Protein AF-A0A2N2SWT1-F1 (afdb_monomer_lite)

Structure (mmCIF, N/CA/C/O backbone):
data_AF-A0A2N2SWT1-F1
#
_entry.id   AF-A0A2N2SWT1-F1
#
loop_
_atom_site.group_PDB
_atom_site.id
_atom_site.type_symbol
_atom_site.label_atom_id
_atom_site.label_alt_id
_atom_site.label_comp_id
_atom_site.label_asym_id
_atom_site.label_entity_id
_atom_site.label_seq_id
_atom_site.pdbx_PDB_ins_code
_atom_site.Cartn_x
_atom_site.Cartn_y
_atom_site.Cartn_z
_atom_site.occupancy
_atom_site.B_iso_or_equiv
_atom_site.auth_seq_id
_atom_site.auth_comp_id
_atom_site.auth_asym_id
_atom_site.auth_atom_id
_atom_site.pdbx_PDB_model_num
ATOM 1 N N . MET A 1 1 ? 31.826 -28.845 -38.897 1.00 57.88 1 MET A N 1
ATOM 2 C CA . MET A 1 1 ? 31.899 -27.446 -38.418 1.00 57.88 1 MET A CA 1
ATOM 3 C C . MET A 1 1 ? 30.513 -26.838 -38.175 1.00 57.88 1 MET A C 1
ATOM 5 O O . MET A 1 1 ? 30.311 -26.326 -37.088 1.00 57.88 1 MET A O 1
ATOM 9 N N . SER A 1 2 ? 29.519 -26.956 -39.070 1.00 66.56 2 SER A N 1
ATOM 10 C CA . SER A 1 2 ? 28.193 -26.315 -38.875 1.00 66.56 2 SER A CA 1
ATOM 11 C C . SER A 1 2 ? 27.397 -26.741 -37.629 1.00 66.56 2 SER A C 1
ATOM 13 O O . SER A 1 2 ? 26.719 -25.910 -37.036 1.00 66.56 2 SER A O 1
ATOM 15 N N . VAL A 1 3 ? 27.492 -28.002 -37.191 1.00 68.00 3 VAL A N 1
ATOM 16 C CA . VAL A 1 3 ? 26.699 -28.508 -36.048 1.00 68.00 3 VAL A CA 1
ATOM 17 C C . VAL A 1 3 ? 27.185 -27.937 -34.708 1.00 68.00 3 VAL A C 1
ATOM 19 O O . VAL A 1 3 ? 26.377 -27.636 -33.839 1.00 68.00 3 VAL A O 1
ATOM 22 N N . GLN A 1 4 ? 28.496 -27.709 -34.571 1.00 75.31 4 GLN A N 1
ATOM 23 C CA . GLN A 1 4 ? 29.117 -27.165 -33.354 1.00 75.31 4 GLN A CA 1
ATOM 24 C C . GLN A 1 4 ? 28.754 -25.692 -33.128 1.00 75.31 4 GLN A C 1
ATOM 26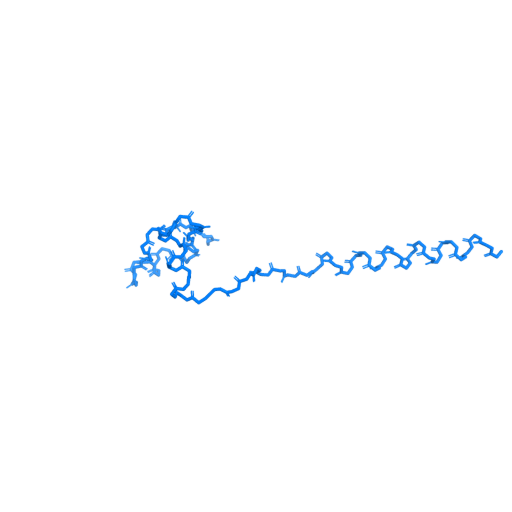 O O . GLN A 1 4 ? 28.543 -25.260 -31.995 1.00 75.31 4 GLN A O 1
ATOM 31 N N . HIS A 1 5 ? 28.637 -24.922 -34.214 1.00 74.31 5 HIS A N 1
ATOM 32 C CA . HIS A 1 5 ? 28.180 -23.536 -34.146 1.00 74.31 5 HIS A CA 1
ATOM 33 C C . HIS A 1 5 ? 26.691 -23.449 -33.788 1.00 74.31 5 HIS A C 1
ATOM 35 O O . HIS A 1 5 ? 26.321 -22.598 -32.984 1.00 74.31 5 HIS A O 1
ATOM 41 N N . LEU A 1 6 ? 25.852 -24.365 -34.298 1.00 72.62 6 LEU A N 1
ATOM 42 C CA . LEU A 1 6 ? 24.438 -24.451 -33.906 1.00 72.62 6 LEU A CA 1
ATOM 43 C C . LEU A 1 6 ? 24.271 -24.780 -32.417 1.00 72.62 6 LEU A C 1
ATOM 45 O O . LEU A 1 6 ? 23.474 -24.141 -31.736 1.00 72.62 6 LEU A O 1
ATOM 49 N N . THR A 1 7 ? 25.039 -25.739 -31.893 1.00 76.75 7 THR A N 1
ATOM 50 C CA . THR A 1 7 ? 24.976 -26.104 -30.469 1.00 76.75 7 THR A CA 1
ATOM 51 C C . THR A 1 7 ? 25.466 -24.976 -29.564 1.00 76.75 7 THR A C 1
ATOM 53 O O . THR A 1 7 ? 24.859 -24.716 -28.528 1.00 76.75 7 THR A O 1
ATOM 56 N N . ALA A 1 8 ? 26.527 -24.267 -29.964 1.00 78.50 8 ALA A N 1
ATOM 57 C CA . ALA A 1 8 ? 27.039 -23.125 -29.210 1.00 78.50 8 ALA A CA 1
ATOM 58 C C . ALA A 1 8 ? 26.046 -21.951 -29.210 1.00 78.50 8 ALA A C 1
ATOM 60 O O . ALA A 1 8 ? 25.822 -21.339 -28.168 1.00 78.50 8 ALA A O 1
ATOM 61 N N . ALA A 1 9 ? 25.399 -21.676 -30.347 1.00 82.06 9 ALA A N 1
ATOM 62 C CA . ALA A 1 9 ? 24.367 -20.648 -30.448 1.00 82.06 9 ALA A CA 1
ATOM 63 C C . ALA A 1 9 ? 23.129 -20.981 -29.598 1.00 82.06 9 ALA A C 1
ATOM 65 O O . ALA A 1 9 ? 22.616 -20.109 -28.902 1.00 82.06 9 ALA A O 1
ATOM 66 N N . ALA A 1 10 ? 22.682 -22.242 -29.594 1.00 83.00 10 ALA A N 1
ATOM 67 C CA . ALA A 1 10 ? 21.560 -22.685 -28.766 1.00 83.00 10 ALA A CA 1
ATOM 68 C C . ALA A 1 10 ? 21.866 -22.577 -27.261 1.00 83.00 10 ALA A C 1
ATOM 70 O O . ALA A 1 10 ? 21.029 -22.103 -26.495 1.00 83.00 10 ALA A O 1
ATOM 71 N N . ALA A 1 11 ? 23.079 -22.953 -26.840 1.00 83.56 11 ALA A N 1
ATOM 72 C CA . ALA A 1 11 ? 23.513 -22.807 -25.452 1.00 83.56 11 ALA A CA 1
ATOM 73 C C . ALA A 1 11 ? 23.591 -21.329 -25.030 1.00 83.56 11 ALA A C 1
ATOM 75 O O . ALA A 1 11 ? 23.102 -20.967 -23.963 1.00 83.56 11 ALA A O 1
ATOM 76 N N . ALA A 1 12 ? 24.141 -20.461 -25.885 1.00 84.19 12 ALA A N 1
ATOM 77 C CA . ALA A 1 12 ? 24.197 -19.023 -25.631 1.00 84.19 12 ALA A CA 1
ATOM 78 C C . ALA A 1 12 ? 22.796 -18.395 -25.535 1.00 84.19 12 ALA A C 1
ATOM 80 O O . ALA A 1 12 ? 22.546 -17.598 -24.634 1.00 84.19 12 ALA A O 1
ATOM 81 N N . ALA A 1 13 ? 21.865 -18.788 -26.410 1.00 83.00 13 ALA A N 1
ATOM 82 C CA . ALA A 1 13 ? 20.479 -18.329 -26.360 1.00 83.00 13 ALA A CA 1
ATOM 83 C C . ALA A 1 13 ? 19.772 -18.766 -25.066 1.00 83.00 13 ALA A C 1
ATOM 85 O O . ALA A 1 13 ? 19.081 -17.960 -24.446 1.00 83.00 13 ALA A O 1
ATOM 86 N N . LEU A 1 14 ? 19.989 -20.009 -24.620 1.00 82.25 14 LEU A N 1
ATOM 87 C CA . LEU A 1 14 ? 19.419 -20.519 -23.372 1.00 82.25 14 LEU A CA 1
ATOM 88 C C . LEU A 1 14 ? 19.965 -19.773 -22.146 1.00 82.25 14 LEU A C 1
ATOM 90 O O . LEU A 1 14 ? 19.199 -19.416 -21.252 1.00 82.25 14 LEU A O 1
ATOM 94 N N . ILE A 1 15 ? 21.269 -19.483 -22.125 1.00 82.12 15 ILE A N 1
ATOM 95 C CA . ILE A 1 15 ? 21.900 -18.683 -21.067 1.00 82.12 15 ILE A CA 1
ATOM 96 C C . ILE A 1 15 ? 21.314 -17.266 -21.047 1.00 82.12 15 ILE A C 1
ATOM 98 O O . ILE A 1 15 ? 20.899 -16.802 -19.990 1.00 82.12 15 ILE A O 1
ATOM 102 N N . LEU A 1 16 ? 21.213 -16.600 -22.203 1.00 79.19 16 LEU A N 1
ATOM 103 C CA . LEU A 1 16 ? 20.658 -15.244 -22.297 1.00 79.19 16 LEU A CA 1
ATOM 104 C C . LEU A 1 16 ? 19.195 -15.175 -21.838 1.00 79.19 16 LEU A C 1
ATOM 106 O O . LEU A 1 16 ? 18.825 -14.239 -21.135 1.00 79.19 16 LEU A O 1
ATOM 110 N N . LEU A 1 17 ? 18.379 -16.179 -22.173 1.00 76.12 17 LEU A N 1
ATOM 111 C CA . LEU A 1 17 ? 16.971 -16.233 -21.768 1.00 76.12 17 LEU A CA 1
ATOM 112 C C . LEU A 1 17 ? 16.795 -16.486 -20.260 1.00 76.12 17 LEU A C 1
ATOM 114 O O . LEU A 1 17 ? 15.827 -16.024 -19.661 1.00 76.12 17 LEU A O 1
ATOM 118 N N . SER A 1 18 ? 17.747 -17.182 -19.632 1.00 73.75 18 SER A N 1
ATOM 119 C CA . SER A 1 18 ? 17.699 -17.519 -18.202 1.00 73.75 18 SER A CA 1
ATOM 120 C C . SER A 1 18 ? 17.984 -16.316 -17.292 1.00 73.75 18 SER A C 1
ATOM 122 O O . SER A 1 18 ? 17.553 -16.299 -16.143 1.00 73.75 18 SER A O 1
ATOM 124 N N . ILE A 1 19 ? 18.683 -15.292 -17.795 1.00 67.56 19 ILE A N 1
ATOM 125 C CA . ILE A 1 19 ? 19.088 -14.114 -17.007 1.00 67.56 19 ILE A CA 1
ATOM 126 C C . ILE A 1 19 ? 17.893 -13.188 -16.713 1.00 67.56 19 ILE A C 1
ATOM 128 O O . ILE A 1 19 ? 17.843 -12.578 -15.647 1.00 67.56 19 ILE A O 1
ATOM 132 N N . SER A 1 20 ? 16.894 -13.124 -17.601 1.00 63.97 20 SER A N 1
ATOM 133 C CA . SER A 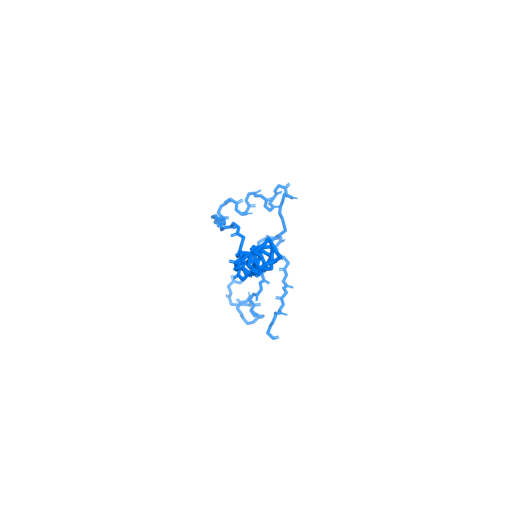1 20 ? 15.684 -12.311 -17.391 1.00 63.97 20 SER A CA 1
ATOM 134 C C . SER A 1 20 ? 14.728 -12.876 -16.335 1.00 63.97 20 SER A C 1
ATOM 136 O O . SER A 1 20 ? 13.898 -12.138 -15.822 1.00 63.97 20 SER A O 1
ATOM 138 N N . ALA A 1 21 ? 14.838 -14.158 -15.974 1.00 62.41 21 ALA A N 1
ATOM 139 C CA . ALA A 1 21 ? 13.933 -14.786 -15.008 1.00 62.41 21 ALA A CA 1
ATOM 140 C C . ALA A 1 21 ? 14.210 -14.384 -13.545 1.00 62.41 21 ALA A C 1
ATOM 142 O O . ALA A 1 21 ? 13.368 -14.607 -12.679 1.00 62.41 21 ALA A O 1
ATOM 143 N N . CYS A 1 22 ? 15.371 -13.786 -13.264 1.00 65.12 22 CYS A N 1
ATOM 144 C CA . CYS A 1 22 ? 15.773 -13.381 -11.915 1.00 65.12 22 CYS A CA 1
ATOM 145 C C . CYS A 1 22 ? 15.556 -11.886 -11.629 1.00 65.12 22 CYS A C 1
ATOM 147 O O . CYS A 1 22 ? 16.026 -11.397 -10.602 1.00 65.12 22 CYS A O 1
ATOM 149 N N . SER A 1 23 ? 14.897 -11.130 -12.516 1.00 68.50 23 SER A N 1
ATOM 150 C CA . SER A 1 23 ? 14.597 -9.726 -12.232 1.00 68.50 23 SER A CA 1
ATOM 151 C C . SER A 1 23 ? 13.478 -9.634 -11.196 1.00 68.50 23 SER A C 1
ATOM 153 O O . SER A 1 23 ? 12.321 -9.921 -11.503 1.00 68.50 23 SER A O 1
ATOM 155 N N . SER A 1 24 ? 13.820 -9.220 -9.977 1.00 67.88 24 SER A N 1
ATOM 156 C CA . SER A 1 24 ? 12.848 -8.819 -8.961 1.00 67.88 24 SER A CA 1
ATOM 157 C C . SER A 1 24 ? 12.179 -7.516 -9.401 1.00 67.88 24 SER A C 1
ATOM 159 O O . SER A 1 24 ? 12.631 -6.430 -9.040 1.00 67.88 24 SER A O 1
ATOM 161 N N . ASP A 1 25 ? 11.144 -7.608 -10.232 1.00 73.62 25 ASP A N 1
ATOM 162 C CA . ASP A 1 25 ? 10.285 -6.462 -10.504 1.00 73.62 25 ASP A CA 1
ATOM 163 C C . ASP A 1 25 ? 9.387 -6.242 -9.284 1.00 73.62 25 ASP A C 1
ATOM 165 O O . ASP A 1 25 ? 8.374 -6.915 -9.099 1.00 73.62 25 ASP A O 1
ATOM 169 N N . SER A 1 26 ? 9.794 -5.324 -8.407 1.00 74.06 26 SER A N 1
ATOM 170 C CA . SER A 1 26 ? 8.986 -4.889 -7.260 1.00 74.06 26 SER A CA 1
ATOM 171 C C . SER A 1 26 ? 7.787 -4.026 -7.680 1.00 74.06 26 SER A C 1
ATOM 173 O O . SER A 1 26 ? 7.067 -3.522 -6.818 1.00 74.06 26 SER A O 1
ATOM 175 N N . GLY A 1 27 ? 7.570 -3.844 -8.988 1.00 81.00 27 GLY A N 1
ATOM 176 C CA . GLY A 1 27 ? 6.545 -2.980 -9.541 1.00 81.00 27 GLY A CA 1
ATOM 177 C C . GLY A 1 27 ? 6.890 -1.497 -9.408 1.00 81.00 27 GLY A C 1
ATOM 178 O O . GLY A 1 27 ? 7.952 -1.099 -8.922 1.00 81.00 27 GLY A O 1
ATOM 179 N N . ALA A 1 28 ? 5.968 -0.652 -9.867 1.00 85.12 28 ALA A N 1
ATOM 180 C CA . ALA A 1 28 ? 6.115 0.794 -9.789 1.00 85.12 28 ALA A CA 1
ATOM 181 C C . ALA A 1 28 ? 5.884 1.302 -8.356 1.00 85.12 28 ALA A C 1
ATOM 183 O O . ALA A 1 28 ? 4.837 1.053 -7.756 1.00 85.12 28 ALA A O 1
ATOM 184 N N . THR A 1 29 ? 6.828 2.085 -7.832 1.00 92.06 29 THR A N 1
ATOM 185 C CA . THR A 1 29 ? 6.649 2.811 -6.569 1.00 92.06 29 THR A CA 1
ATOM 186 C C . THR A 1 29 ? 5.817 4.066 -6.806 1.00 92.06 29 THR A C 1
ATOM 188 O O . THR A 1 29 ? 6.199 4.930 -7.595 1.00 92.06 29 THR A O 1
ATOM 191 N N . LEU A 1 30 ? 4.700 4.192 -6.092 1.00 93.94 30 LEU A N 1
ATOM 192 C CA . LEU A 1 30 ? 3.839 5.374 -6.124 1.00 93.94 30 LEU A CA 1
ATOM 193 C C . LEU A 1 30 ? 4.109 6.279 -4.920 1.00 93.94 30 LEU A C 1
ATOM 195 O O . LEU A 1 30 ? 4.456 5.810 -3.835 1.00 93.94 30 LEU A O 1
ATOM 199 N N . THR A 1 31 ? 3.908 7.585 -5.095 1.00 96.19 31 THR A N 1
ATOM 200 C CA . THR A 1 31 ? 3.857 8.503 -3.954 1.00 96.19 31 THR A CA 1
ATOM 201 C C . THR A 1 31 ? 2.564 8.276 -3.166 1.00 96.19 31 THR A C 1
ATOM 203 O O . THR A 1 31 ? 1.558 7.828 -3.720 1.00 96.19 31 THR A O 1
ATOM 206 N N . ALA A 1 32 ? 2.556 8.594 -1.869 1.00 94.00 32 ALA A N 1
ATOM 207 C CA . ALA A 1 32 ? 1.357 8.418 -1.047 1.00 94.00 32 ALA A CA 1
ATOM 208 C C . ALA A 1 32 ? 0.131 9.206 -1.572 1.00 94.00 32 ALA A C 1
ATOM 210 O O . ALA A 1 32 ? -0.950 8.615 -1.630 1.00 94.00 32 ALA A O 1
ATOM 211 N N . PRO A 1 33 ? 0.257 10.479 -2.012 1.00 95.19 33 PRO A N 1
ATOM 212 C CA . PRO A 1 33 ? -0.863 11.199 -2.621 1.00 95.19 33 PRO A CA 1
ATOM 213 C C . PRO A 1 33 ? -1.394 10.538 -3.898 1.00 95.19 33 PRO A C 1
ATOM 215 O O . PRO A 1 33 ? -2.609 10.419 -4.052 1.00 95.19 33 PRO A O 1
ATOM 218 N N . ASP A 1 34 ? -0.510 10.066 -4.782 1.00 96.06 34 ASP A N 1
ATOM 219 C CA . ASP A 1 34 ? -0.923 9.437 -6.042 1.00 96.06 34 ASP A CA 1
ATOM 220 C C . ASP A 1 34 ? -1.620 8.097 -5.801 1.00 96.06 34 ASP A C 1
ATOM 222 O O . ASP A 1 34 ? -2.637 7.803 -6.430 1.00 96.06 34 ASP A O 1
ATOM 226 N N . ALA A 1 35 ? -1.097 7.296 -4.868 1.00 95.00 35 ALA A N 1
ATOM 227 C CA . ALA A 1 35 ? -1.701 6.027 -4.483 1.00 95.00 35 ALA A CA 1
ATOM 228 C C . ALA A 1 35 ? -3.097 6.239 -3.882 1.00 95.00 35 ALA A C 1
ATOM 230 O O . ALA A 1 35 ? -4.045 5.546 -4.245 1.00 95.00 35 ALA A O 1
ATOM 231 N N . HIS A 1 36 ? -3.243 7.239 -3.009 1.00 94.75 36 HIS A N 1
ATOM 232 C CA . HIS A 1 36 ? -4.530 7.594 -2.420 1.00 94.75 36 HIS A CA 1
ATOM 233 C C . HIS A 1 36 ? -5.536 8.065 -3.480 1.00 94.75 36 HIS A C 1
ATOM 235 O O . HIS A 1 36 ? -6.665 7.583 -3.505 1.00 94.75 36 HIS A O 1
ATOM 241 N N . ALA A 1 37 ? -5.130 8.950 -4.396 1.00 95.19 37 ALA A N 1
ATOM 242 C CA . ALA A 1 37 ? -6.004 9.444 -5.460 1.00 95.19 37 ALA A CA 1
ATOM 243 C C . ALA A 1 37 ? -6.486 8.318 -6.389 1.00 95.19 37 ALA A C 1
ATOM 245 O O . ALA A 1 37 ? -7.667 8.246 -6.726 1.00 95.19 37 ALA A O 1
ATOM 246 N N . GLN A 1 38 ? -5.590 7.408 -6.773 1.00 95.50 38 GLN A N 1
ATOM 247 C CA . GLN A 1 38 ? -5.937 6.259 -7.609 1.00 95.50 38 GLN A CA 1
ATOM 248 C C . GLN A 1 38 ? -6.815 5.237 -6.873 1.00 95.50 38 GLN A C 1
ATOM 250 O O . GLN A 1 38 ? -7.708 4.660 -7.494 1.00 95.50 38 GLN A O 1
ATOM 255 N N . ALA A 1 39 ? -6.610 5.037 -5.566 1.00 95.00 39 ALA A N 1
ATOM 256 C CA . ALA A 1 39 ? -7.466 4.179 -4.747 1.00 95.00 39 ALA A CA 1
ATOM 257 C C . ALA A 1 39 ? -8.892 4.744 -4.662 1.00 95.00 39 ALA A C 1
ATOM 259 O O . ALA A 1 39 ? -9.854 4.028 -4.925 1.00 95.00 39 ALA A O 1
ATOM 260 N N . GLN A 1 40 ? -9.024 6.049 -4.401 1.00 94.31 40 GLN A N 1
ATOM 261 C CA . GLN A 1 40 ? -10.315 6.749 -4.379 1.00 94.31 40 GLN A CA 1
ATOM 262 C C . GLN A 1 40 ? -11.024 6.716 -5.742 1.00 94.31 40 GLN A C 1
ATOM 264 O O . GLN A 1 40 ? -12.248 6.636 -5.811 1.00 94.31 40 GLN A O 1
ATOM 269 N N . ALA A 1 41 ? -10.262 6.733 -6.838 1.00 95.75 41 ALA A N 1
ATOM 270 C CA . ALA A 1 41 ? -10.797 6.577 -8.188 1.00 95.75 41 ALA A CA 1
ATOM 271 C C . ALA A 1 41 ? -11.192 5.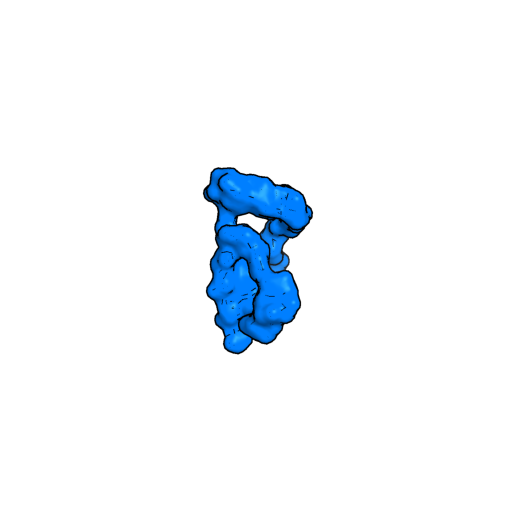126 -8.538 1.00 95.75 41 ALA A C 1
ATOM 273 O O . ALA A 1 41 ? -11.704 4.887 -9.632 1.00 95.75 41 ALA A O 1
ATOM 274 N N . GLY A 1 42 ? -10.926 4.150 -7.661 1.00 95.06 42 GLY A N 1
ATOM 275 C CA . GLY A 1 42 ? -11.138 2.725 -7.929 1.00 95.06 42 GLY A CA 1
ATOM 276 C C . GLY A 1 42 ? -10.181 2.139 -8.974 1.00 95.06 42 GLY A C 1
ATOM 277 O O . GLY A 1 42 ? -10.421 1.048 -9.484 1.00 95.06 42 GLY A O 1
ATOM 278 N N . ALA A 1 43 ? -9.106 2.858 -9.312 1.00 95.94 43 ALA A N 1
ATOM 279 C CA . ALA A 1 43 ? -8.118 2.443 -10.306 1.00 95.94 43 ALA A CA 1
ATOM 280 C C . ALA A 1 43 ? -7.064 1.485 -9.730 1.00 95.94 43 ALA A C 1
ATOM 282 O O . ALA A 1 43 ? -6.414 0.761 -10.483 1.00 95.94 43 ALA A O 1
ATOM 283 N N . LEU A 1 44 ? -6.898 1.464 -8.403 1.00 94.06 44 LEU A N 1
ATOM 284 C CA . LEU A 1 44 ? -6.039 0.511 -7.705 1.00 94.06 44 LEU A CA 1
ATOM 285 C C . LEU A 1 44 ? -6.697 -0.011 -6.430 1.00 94.06 44 LEU A C 1
ATOM 287 O O . LEU A 1 44 ? -7.541 0.650 -5.832 1.00 94.06 44 LEU A O 1
ATOM 291 N N . THR A 1 45 ? -6.274 -1.199 -6.002 1.00 95.00 45 THR A N 1
ATOM 292 C CA . THR A 1 45 ? -6.609 -1.758 -4.686 1.00 95.00 45 THR A CA 1
ATOM 293 C C . THR A 1 45 ? -5.429 -1.551 -3.749 1.00 95.00 45 THR A C 1
ATOM 295 O O . THR A 1 45 ? -4.325 -2.013 -4.033 1.00 95.00 45 THR A O 1
ATOM 298 N N . LEU A 1 46 ? -5.656 -0.861 -2.634 1.00 95.31 46 LEU A N 1
ATOM 299 C CA . LEU A 1 46 ? -4.636 -0.655 -1.613 1.00 95.31 46 LEU A CA 1
ATOM 300 C C . LEU A 1 46 ? -4.641 -1.848 -0.647 1.00 95.31 46 LEU A C 1
ATOM 302 O O . LEU A 1 46 ? -5.687 -2.192 -0.101 1.00 95.31 46 LEU A O 1
ATOM 306 N N . ILE A 1 47 ? -3.488 -2.490 -0.444 1.00 95.25 47 ILE A N 1
ATOM 307 C CA . ILE A 1 47 ? -3.333 -3.633 0.468 1.00 95.25 47 ILE A CA 1
ATOM 308 C C . ILE A 1 47 ? -2.278 -3.279 1.518 1.00 95.25 47 ILE A C 1
ATOM 310 O O . ILE A 1 47 ? -1.123 -3.025 1.183 1.00 95.25 47 ILE A O 1
ATOM 314 N N . ASP A 1 48 ? -2.672 -3.270 2.787 1.00 95.56 48 ASP A N 1
ATOM 315 C CA . ASP A 1 48 ? -1.776 -3.124 3.928 1.00 95.56 48 ASP A CA 1
ATOM 316 C C . ASP A 1 48 ? -1.336 -4.524 4.387 1.00 95.56 48 ASP A C 1
ATOM 318 O O . ASP A 1 48 ? -2.154 -5.327 4.844 1.00 95.56 48 ASP A O 1
ATOM 322 N N . ILE A 1 49 ? -0.044 -4.820 4.216 1.00 95.38 49 ILE A N 1
ATOM 323 C CA . ILE A 1 49 ? 0.579 -6.114 4.549 1.00 95.38 49 ILE A CA 1
ATOM 324 C C . ILE A 1 49 ? 1.319 -6.102 5.894 1.00 95.38 49 ILE A C 1
ATOM 326 O O . ILE A 1 49 ? 2.099 -7.011 6.187 1.00 95.38 49 ILE A O 1
ATOM 330 N N . ARG A 1 50 ? 1.144 -5.041 6.695 1.00 95.88 50 ARG A N 1
ATOM 331 C CA . ARG A 1 50 ? 1.755 -4.949 8.026 1.00 95.88 50 ARG A CA 1
ATOM 332 C C . ARG A 1 50 ? 1.126 -5.955 8.988 1.00 95.88 50 ARG A C 1
ATOM 334 O O . ARG A 1 50 ? 0.128 -6.608 8.691 1.00 95.88 50 ARG A O 1
ATOM 341 N N . ARG A 1 51 ? 1.710 -6.081 10.178 1.00 96.75 51 ARG A N 1
ATOM 342 C CA . ARG A 1 51 ? 1.142 -6.934 11.222 1.00 96.75 51 ARG A CA 1
ATOM 343 C C . ARG A 1 51 ? -0.033 -6.249 11.942 1.00 96.75 51 ARG A C 1
ATOM 345 O O . ARG A 1 51 ? -0.065 -5.019 12.054 1.00 96.75 51 ARG 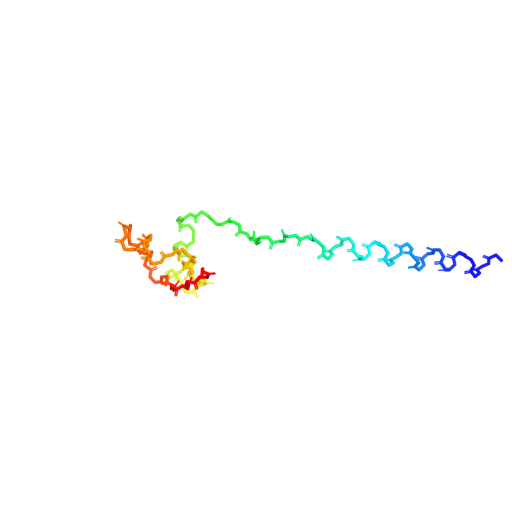A O 1
ATOM 352 N N . PRO A 1 52 ? -0.954 -7.021 12.552 1.00 96.88 52 PRO A N 1
ATOM 353 C CA . PRO A 1 52 ? -2.090 -6.461 13.289 1.00 96.88 52 PRO A CA 1
ATOM 354 C C . PRO A 1 52 ? -1.738 -5.566 14.491 1.00 96.88 52 PRO A C 1
ATOM 356 O O . PRO A 1 52 ? -2.546 -4.732 14.901 1.00 96.88 52 PRO A O 1
ATOM 359 N N . ASP A 1 53 ? -0.568 -5.722 15.117 1.00 96.94 53 ASP A N 1
ATOM 360 C CA . ASP A 1 53 ? -0.095 -4.799 16.157 1.00 96.94 53 ASP A CA 1
ATOM 361 C C . ASP A 1 53 ? 0.181 -3.399 15.609 1.00 96.94 53 ASP A C 1
ATOM 363 O O . ASP A 1 53 ? -0.188 -2.423 16.258 1.00 96.94 53 ASP A O 1
ATOM 367 N N . GLU A 1 54 ? 0.729 -3.297 14.402 1.00 97.56 54 GLU A N 1
ATOM 368 C CA . GLU A 1 54 ? 1.040 -2.023 13.751 1.00 97.56 54 GLU A CA 1
ATOM 369 C C . GLU A 1 54 ? -0.241 -1.280 13.348 1.00 97.56 54 GLU A C 1
ATOM 371 O O . GLU A 1 54 ? -0.379 -0.085 13.613 1.00 97.56 54 GLU A O 1
ATOM 376 N N . TRP A 1 55 ? -1.228 -1.997 12.797 1.00 96.75 55 TRP A N 1
ATOM 377 C CA . TRP A 1 55 ? -2.542 -1.431 12.467 1.00 96.75 55 TRP A CA 1
ATOM 378 C C . TRP A 1 55 ? -3.246 -0.847 13.687 1.00 96.75 55 TRP A C 1
ATOM 380 O O . TRP A 1 55 ? -3.818 0.237 13.616 1.00 96.75 55 TRP A O 1
ATOM 390 N N . ARG A 1 56 ? -3.182 -1.534 14.832 1.00 96.38 56 ARG A N 1
ATOM 391 C CA . ARG A 1 56 ? -3.785 -1.040 16.079 1.00 96.38 56 ARG A CA 1
ATOM 392 C C . ARG A 1 56 ? -3.075 0.193 16.630 1.00 96.38 56 ARG A C 1
ATOM 394 O O . ARG A 1 56 ? -3.708 0.982 17.320 1.00 96.38 56 ARG A O 1
ATOM 401 N N . GLN A 1 57 ? -1.781 0.346 16.354 1.00 97.50 57 GLN A N 1
ATOM 402 C CA . GLN A 1 57 ? -0.988 1.473 16.840 1.00 97.50 57 GLN A CA 1
ATOM 403 C C . GLN A 1 57 ? -1.215 2.742 16.017 1.00 97.50 57 GLN A C 1
ATOM 405 O O . GLN A 1 57 ? -1.356 3.817 16.592 1.00 97.50 57 GLN A O 1
ATOM 410 N N . THR A 1 58 ? -1.243 2.632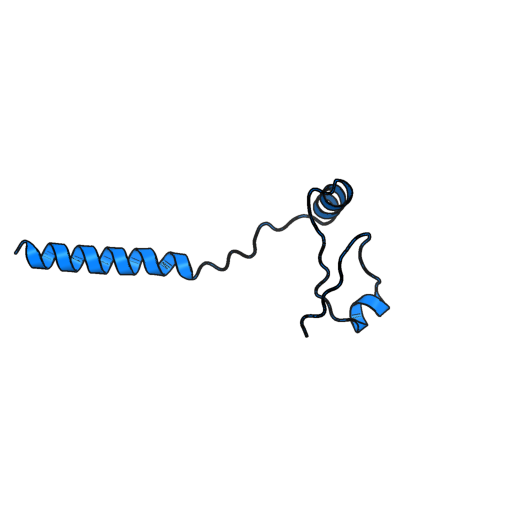 14.686 1.00 97.00 58 THR A N 1
ATOM 411 C CA . THR A 1 58 ? -1.257 3.809 13.796 1.00 97.00 58 THR A CA 1
ATOM 412 C C . THR A 1 58 ? -2.544 3.968 12.996 1.00 97.00 58 THR A C 1
ATOM 414 O O . THR A 1 58 ? -2.716 4.971 12.312 1.00 97.00 58 THR A O 1
ATOM 417 N N . GLY A 1 59 ? -3.421 2.968 13.021 1.00 96.25 59 GLY A N 1
ATOM 418 C CA . GLY A 1 59 ? -4.520 2.846 12.075 1.00 96.25 59 GLY A CA 1
ATOM 419 C C . GLY A 1 59 ? -4.073 2.300 10.716 1.00 96.25 59 GLY A C 1
ATOM 420 O O . GLY A 1 59 ? -2.903 1.962 10.491 1.00 96.25 59 GLY A O 1
ATOM 421 N N . VAL A 1 60 ? -5.048 2.218 9.815 1.00 96.50 60 VAL A N 1
ATOM 422 C CA . VAL A 1 60 ? -4.931 1.708 8.445 1.00 96.50 60 VAL A CA 1
ATOM 423 C C . VAL A 1 60 ? -5.432 2.791 7.490 1.00 96.50 60 VAL A C 1
ATOM 425 O O . VAL A 1 60 ? -6.328 3.559 7.845 1.00 96.50 60 VAL A O 1
ATOM 428 N N . ALA A 1 61 ? -4.833 2.879 6.300 1.00 95.12 61 ALA A N 1
ATOM 429 C CA . ALA A 1 61 ? -5.275 3.815 5.272 1.00 95.12 61 ALA A CA 1
ATOM 430 C C . ALA A 1 61 ? -6.737 3.551 4.873 1.00 95.12 61 ALA A C 1
ATOM 432 O O . ALA A 1 61 ? -7.209 2.412 4.907 1.00 95.12 61 ALA A O 1
ATOM 433 N N . GLN A 1 62 ? -7.452 4.610 4.494 1.00 92.62 62 GLN A N 1
ATOM 434 C CA . GLN A 1 62 ? -8.839 4.491 4.061 1.00 92.62 62 GLN A CA 1
ATOM 435 C C . GLN A 1 62 ? -8.944 3.557 2.846 1.00 92.62 62 GLN A C 1
ATOM 437 O O . GLN A 1 62 ? -8.098 3.600 1.954 1.00 92.62 62 GLN A O 1
ATOM 442 N N . ASP A 1 63 ? -9.970 2.704 2.850 1.00 89.50 63 ASP A N 1
ATOM 443 C CA . ASP A 1 63 ? -10.274 1.721 1.800 1.00 89.50 63 ASP A CA 1
ATOM 444 C C . ASP A 1 63 ? -9.182 0.657 1.558 1.00 89.50 63 ASP A C 1
ATOM 446 O O . ASP A 1 63 ? -9.275 -0.130 0.615 1.00 89.50 63 ASP A O 1
ATOM 450 N N . ALA A 1 64 ? -8.166 0.575 2.428 1.00 95.88 64 ALA A N 1
ATOM 451 C CA . ALA A 1 64 ? -7.137 -0.452 2.330 1.00 95.88 64 ALA A CA 1
ATOM 452 C C . ALA A 1 64 ? -7.618 -1.807 2.869 1.00 95.88 64 ALA A C 1
ATOM 454 O O . ALA A 1 64 ? -8.173 -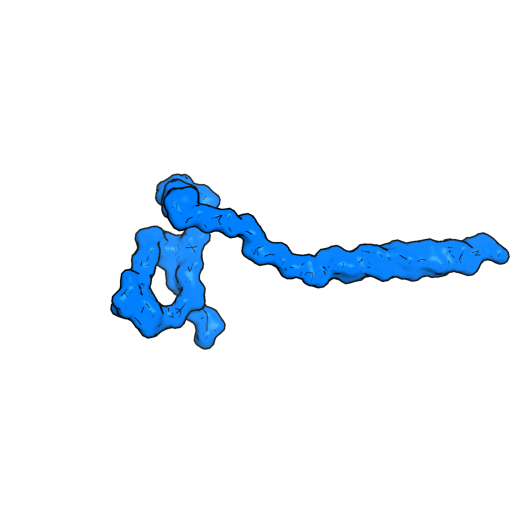1.915 3.968 1.00 95.88 64 ALA A O 1
ATOM 455 N N . LEU A 1 65 ? -7.330 -2.866 2.114 1.00 96.12 65 LEU A N 1
ATOM 456 C CA . LEU A 1 65 ? -7.514 -4.247 2.542 1.00 96.12 65 LEU A CA 1
ATOM 457 C C . LEU A 1 65 ? -6.356 -4.674 3.442 1.00 96.12 65 LEU A C 1
ATOM 459 O O . LEU A 1 65 ? -5.197 -4.394 3.155 1.00 96.12 65 LEU A O 1
ATOM 463 N N . GLN A 1 66 ? -6.667 -5.385 4.517 1.00 96.50 66 GLN A N 1
ATOM 464 C CA . GLN A 1 66 ? -5.691 -5.847 5.500 1.00 96.50 66 GLN A CA 1
ATOM 465 C C . GLN A 1 66 ? -5.379 -7.324 5.265 1.00 96.50 66 GLN A C 1
ATOM 467 O O . GLN A 1 66 ? -6.274 -8.165 5.365 1.00 96.50 66 GLN A O 1
ATOM 472 N N . ILE A 1 67 ? -4.118 -7.650 4.974 1.00 96.56 67 ILE A N 1
ATOM 473 C CA . ILE A 1 67 ? -3.660 -9.037 4.824 1.00 96.56 67 ILE A CA 1
ATOM 474 C C . ILE A 1 67 ? -2.442 -9.243 5.718 1.00 96.56 67 ILE A C 1
ATOM 476 O O . ILE A 1 67 ? -1.363 -8.737 5.434 1.00 96.56 67 ILE A O 1
ATOM 480 N N . ASN A 1 68 ? -2.600 -10.021 6.789 1.00 95.38 68 ASN A N 1
ATOM 481 C CA . ASN A 1 68 ? -1.458 -10.418 7.606 1.00 95.38 68 ASN A CA 1
ATOM 482 C C . ASN A 1 68 ? -0.672 -11.522 6.884 1.00 95.38 68 ASN A C 1
ATOM 484 O O . ASN A 1 68 ? -1.217 -12.599 6.645 1.00 95.38 68 ASN A O 1
ATOM 488 N N . MET A 1 69 ? 0.594 -11.254 6.566 1.00 85.69 69 MET A N 1
ATOM 489 C CA . MET A 1 69 ? 1.493 -12.197 5.884 1.00 85.69 69 MET A CA 1
ATOM 490 C C . MET A 1 69 ? 2.552 -12.818 6.811 1.00 85.69 69 MET A C 1
ATOM 492 O O . MET A 1 69 ? 3.432 -13.530 6.328 1.00 85.69 69 MET A O 1
ATOM 496 N N . ALA A 1 70 ? 2.486 -12.521 8.114 1.00 78.62 70 ALA A N 1
ATOM 497 C CA . ALA A 1 70 ? 3.349 -13.092 9.149 1.00 78.62 70 ALA A CA 1
ATOM 498 C C . ALA A 1 70 ? 2.804 -14.414 9.701 1.00 78.62 70 ALA A C 1
ATOM 500 O O . ALA A 1 70 ? 1.560 -14.516 9.849 1.00 78.62 70 ALA A O 1
#

Sequence (70 aa):
MSVQHLTAAAAAALILLSISACSSDSGATLTAPDAHAQAQAGALTLIDIRRPDEWRQTGVAQDALQINMA

Foldseek 3Di:
DVVVVVVVVVVVVVVVVVVVVPDPCPDDDDDPVVVLVCVVVVNDAAEDQDAPVVCVVPNDDPNYHYDDPD

Secondary structure (DSSP, 8-state):
-HHHHHHHHHHHHHHHHHHGGG-----PPPPHHHHHHHHHTTSS--EE-S-HHHHHHH---TTPEE----

pLDDT: mean 86.7, std 11.25, range [57.88, 97.56]

Radius of gyration: 22.51 Å; chains: 1; bounding box: 43×40×56 Å